Protein AF-A0A512ILT0-F1 (afdb_monomer_lite)

Secondary structure (DSSP, 8-state):
-----EEEE-HHHHHTTTTTTTTTHHHHHHHHHHHTTTEEEESSS-------SS--HHHHHHHHHHHHHHHTS----S--

Foldseek 3Di:
DDDDKDKDFDCVLVVVQPVPVPPCRVVSVVCCVVVVVRIDMPPPPDDDDDDPPDDDPVVVVVVVVVVVVVVVPDDPPPDD

Organism: NCBI:txid1176176

Structure (mmCIF, N/CA/C/O backbone):
data_AF-A0A512ILT0-F1
#
_entry.id   AF-A0A512ILT0-F1
#
loop_
_atom_site.group_PDB
_atom_site.id
_atom_site.type_symbol
_atom_site.label_atom_id
_atom_site.label_alt_id
_atom_site.label_comp_id
_atom_site.label_asym_id
_atom_site.label_entity_id
_atom_site.label_seq_id
_atom_site.pdbx_PDB_ins_code
_atom_site.Cartn_x
_atom_site.Cartn_y
_atom_site.Cartn_z
_atom_site.occupancy
_atom_site.B_iso_or_equiv
_atom_site.auth_seq_id
_atom_site.auth_comp_id
_atom_site.auth_asym_id
_atom_site.auth_atom_id
_atom_site.pdbx_PDB_model_num
ATOM 1 N N . MET A 1 1 ? -14.826 1.498 5.672 1.00 60.44 1 MET A N 1
ATOM 2 C CA . MET A 1 1 ? -13.900 2.590 5.303 1.00 60.44 1 MET A CA 1
ATOM 3 C C . MET A 1 1 ? -13.010 2.068 4.192 1.00 60.44 1 MET A C 1
ATOM 5 O O . MET A 1 1 ? -12.408 1.022 4.382 1.00 60.44 1 MET A O 1
ATOM 9 N N . ILE A 1 2 ? -13.006 2.723 3.032 1.00 75.38 2 ILE A N 1
ATOM 10 C CA . ILE A 1 2 ? -12.205 2.319 1.869 1.00 75.38 2 ILE A CA 1
ATOM 11 C C . ILE A 1 2 ? -11.135 3.393 1.676 1.00 75.38 2 ILE A C 1
ATOM 13 O O . ILE A 1 2 ? -11.477 4.572 1.609 1.00 75.38 2 ILE A O 1
ATOM 17 N N . VAL A 1 3 ? -9.861 2.995 1.622 1.00 81.69 3 VAL A N 1
ATOM 18 C CA . VAL A 1 3 ? -8.740 3.896 1.318 1.00 81.69 3 VAL A CA 1
ATOM 19 C C . VAL A 1 3 ? -8.364 3.690 -0.154 1.00 81.69 3 VAL A C 1
ATOM 21 O O . VAL A 1 3 ? -7.853 2.623 -0.490 1.00 81.69 3 VAL A O 1
ATOM 24 N N . PRO A 1 4 ? -8.658 4.644 -1.056 1.00 79.56 4 PRO A N 1
ATOM 25 C CA . PRO A 1 4 ? -8.359 4.484 -2.475 1.00 79.56 4 PRO A CA 1
ATOM 26 C C . PRO A 1 4 ? -6.854 4.652 -2.730 1.00 79.56 4 PRO A C 1
ATOM 28 O O . PRO A 1 4 ? -6.308 5.733 -2.522 1.00 79.56 4 PRO A O 1
ATOM 31 N N . VAL A 1 5 ? -6.200 3.595 -3.216 1.00 85.31 5 VAL A N 1
ATOM 32 C CA . VAL A 1 5 ? -4.781 3.591 -3.613 1.00 85.31 5 VAL A CA 1
ATOM 33 C C . VAL A 1 5 ? -4.698 3.385 -5.125 1.00 85.31 5 VAL A C 1
ATOM 35 O O . VAL A 1 5 ? -5.374 2.513 -5.670 1.00 85.31 5 VAL A O 1
ATOM 38 N N . ARG A 1 6 ? -3.909 4.215 -5.815 1.00 82.81 6 ARG A N 1
ATOM 39 C CA . ARG A 1 6 ? -3.726 4.180 -7.278 1.00 82.81 6 ARG A CA 1
ATOM 40 C C . ARG A 1 6 ? -2.252 4.005 -7.630 1.00 82.81 6 ARG A C 1
ATOM 42 O O . ARG A 1 6 ? -1.395 4.383 -6.843 1.00 82.81 6 ARG A O 1
ATOM 49 N N . THR A 1 7 ? -1.954 3.500 -8.822 1.00 80.69 7 THR A N 1
ATOM 50 C CA . THR A 1 7 ? -0.587 3.417 -9.360 1.00 80.69 7 THR A CA 1
ATOM 51 C C . THR A 1 7 ? -0.316 4.562 -10.336 1.00 80.69 7 THR A C 1
ATOM 53 O O . THR A 1 7 ? -1.161 4.875 -11.177 1.00 80.69 7 THR A O 1
ATOM 56 N N . LYS A 1 8 ? 0.860 5.186 -10.244 1.00 77.44 8 LYS A N 1
ATOM 57 C CA . LYS A 1 8 ? 1.348 6.230 -11.162 1.00 77.44 8 LYS A CA 1
ATOM 58 C C . LYS A 1 8 ? 2.713 5.841 -11.725 1.00 77.44 8 LYS A C 1
ATOM 60 O O . LYS A 1 8 ? 3.478 5.167 -11.047 1.00 77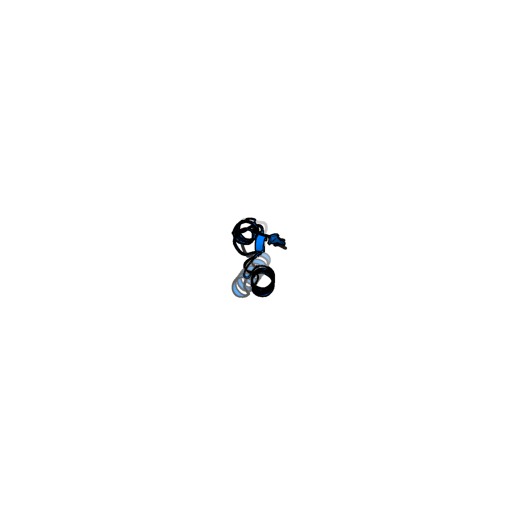.44 8 LYS A O 1
ATOM 65 N N . VAL A 1 9 ? 3.029 6.293 -12.936 1.00 69.31 9 VAL A N 1
ATOM 66 C CA . VAL A 1 9 ? 4.378 6.148 -13.505 1.00 69.31 9 VAL A CA 1
ATOM 67 C C . VAL A 1 9 ? 5.300 7.200 -12.883 1.00 69.31 9 VAL A C 1
ATOM 69 O O . VAL A 1 9 ? 4.930 8.374 -12.815 1.00 69.31 9 VAL A O 1
ATOM 72 N N . VAL A 1 10 ? 6.489 6.808 -12.421 1.00 66.06 10 VAL A N 1
ATOM 73 C CA . VAL A 1 10 ? 7.476 7.735 -11.840 1.00 66.06 10 VAL A CA 1
ATOM 74 C C . VAL A 1 10 ? 8.428 8.233 -12.927 1.00 66.06 10 VAL A C 1
ATOM 76 O O . VAL A 1 10 ? 9.044 7.444 -13.640 1.00 66.06 10 VAL A O 1
ATOM 79 N N . GLY A 1 11 ? 8.578 9.557 -13.050 1.00 57.34 11 GLY A N 1
ATOM 80 C CA . GLY A 1 11 ? 9.369 10.202 -14.110 1.00 57.34 11 GLY A CA 1
ATOM 81 C C . GLY A 1 11 ? 10.864 9.846 -14.145 1.00 57.34 11 GLY A C 1
ATOM 82 O O . GLY A 1 11 ? 11.519 10.080 -15.158 1.00 57.34 11 GLY A O 1
ATOM 83 N N . THR A 1 12 ? 11.412 9.233 -13.093 1.00 54.66 12 THR A N 1
ATOM 84 C CA . THR A 1 12 ? 12.806 8.761 -13.060 1.00 54.66 12 THR A CA 1
ATOM 85 C C . THR A 1 12 ? 13.057 7.568 -13.988 1.00 54.66 12 THR A C 1
ATOM 87 O O . THR A 1 12 ? 14.159 7.458 -14.522 1.00 54.66 12 THR A O 1
ATOM 90 N N . GLY A 1 13 ? 12.041 6.745 -14.283 1.00 51.34 13 GLY A N 1
ATOM 91 C CA . GLY A 1 13 ? 12.131 5.685 -15.300 1.00 51.34 13 GLY A CA 1
ATOM 92 C C . GLY A 1 13 ? 12.180 6.221 -16.739 1.00 51.34 13 GLY A C 1
ATOM 93 O O . GLY A 1 13 ? 12.803 5.622 -17.608 1.00 51.34 13 GLY A O 1
ATOM 94 N N . ALA A 1 14 ? 11.598 7.398 -16.993 1.00 50.84 14 ALA A N 1
ATOM 95 C CA . ALA A 1 14 ? 11.633 8.035 -18.313 1.00 50.84 14 ALA A CA 1
ATOM 96 C C . ALA A 1 14 ? 12.978 8.733 -18.598 1.00 50.84 14 ALA A C 1
ATOM 98 O O . ALA A 1 14 ? 13.445 8.739 -19.735 1.00 50.84 14 ALA A O 1
ATOM 99 N N . ALA A 1 15 ? 13.638 9.286 -17.574 1.00 55.19 15 ALA A N 1
ATOM 100 C CA . ALA A 1 15 ? 14.933 9.956 -17.729 1.00 55.19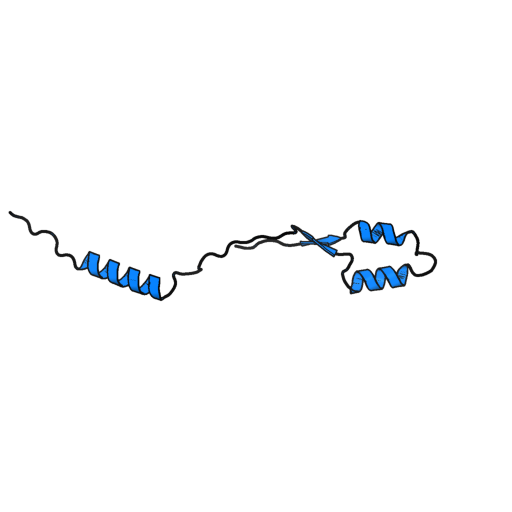 15 ALA A CA 1
ATOM 101 C C . ALA A 1 15 ? 16.099 8.977 -17.990 1.00 55.19 15 ALA A C 1
ATOM 103 O O . ALA A 1 15 ? 17.014 9.306 -18.743 1.00 55.19 15 ALA A O 1
ATOM 104 N N . GLY A 1 16 ? 16.049 7.755 -17.442 1.00 53.56 16 GLY A N 1
ATOM 105 C CA . GLY A 1 16 ? 17.021 6.686 -17.733 1.00 53.56 16 GLY A CA 1
ATOM 106 C C . GLY A 1 16 ? 16.882 6.067 -19.133 1.00 53.56 16 GLY A C 1
ATOM 107 O O . GLY A 1 16 ? 17.785 5.377 -19.603 1.00 53.56 16 GLY A O 1
ATOM 108 N N . MET A 1 17 ? 15.778 6.344 -19.830 1.00 53.16 17 MET A N 1
ATOM 109 C CA . MET A 1 17 ? 15.477 5.772 -21.140 1.00 53.16 17 MET A CA 1
ATOM 110 C C . MET A 1 17 ? 16.263 6.449 -22.272 1.00 53.16 17 MET A C 1
ATOM 112 O O . MET A 1 17 ? 16.611 5.781 -23.238 1.00 53.16 17 MET A O 1
ATOM 116 N N . ALA A 1 18 ? 16.613 7.737 -22.152 1.00 56.88 18 ALA A N 1
ATOM 117 C CA . ALA A 1 18 ? 17.222 8.507 -23.244 1.00 56.88 18 ALA A CA 1
ATOM 118 C C . ALA A 1 18 ? 18.661 8.071 -23.602 1.00 56.88 18 ALA A C 1
ATOM 120 O O . ALA A 1 18 ? 19.052 8.157 -24.763 1.00 56.88 18 ALA A O 1
ATOM 121 N N . GLY A 1 19 ? 19.438 7.562 -22.638 1.00 50.81 19 GLY A N 1
ATOM 122 C CA . GLY A 1 19 ? 20.830 7.142 -22.859 1.00 50.81 19 GLY A CA 1
ATOM 123 C C . GLY A 1 19 ? 20.996 5.776 -23.540 1.00 50.81 19 GLY A C 1
ATOM 124 O O . GLY A 1 19 ? 22.058 5.506 -24.090 1.00 50.81 19 GLY A O 1
ATOM 125 N N . ASN A 1 20 ? 19.956 4.930 -23.543 1.00 52.16 20 ASN A N 1
ATOM 126 C CA . ASN A 1 20 ? 20.047 3.517 -23.945 1.00 52.16 20 ASN A CA 1
ATOM 127 C C . ASN A 1 20 ? 19.147 3.111 -25.125 1.00 52.16 20 ASN A C 1
ATOM 129 O O . ASN A 1 20 ? 19.151 1.938 -25.509 1.00 52.16 20 ASN A O 1
ATOM 133 N N . ILE A 1 21 ? 18.413 4.042 -25.750 1.00 51.38 21 ILE A N 1
ATOM 134 C CA . ILE A 1 21 ? 17.550 3.737 -26.912 1.00 51.38 21 ILE A CA 1
ATOM 135 C C . ILE A 1 21 ? 18.340 3.082 -28.061 1.00 51.38 21 ILE A C 1
ATOM 137 O O . ILE A 1 21 ? 17.784 2.264 -28.787 1.00 51.38 21 ILE A 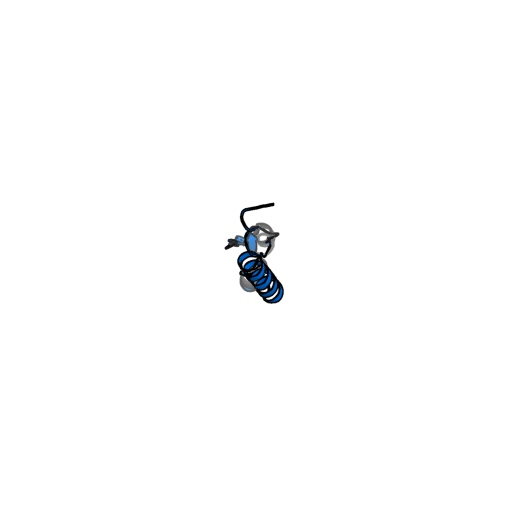O 1
ATOM 141 N N . LEU A 1 22 ? 19.646 3.351 -28.172 1.00 55.78 22 LEU A N 1
ATOM 142 C CA . LEU A 1 22 ? 20.503 2.798 -29.225 1.00 55.78 22 LEU A CA 1
ATOM 143 C C . LEU A 1 22 ? 21.065 1.389 -28.949 1.00 55.78 22 LEU A C 1
ATOM 145 O O . LEU A 1 22 ? 21.467 0.733 -29.904 1.00 55.78 22 LEU A O 1
ATOM 149 N N . LEU A 1 23 ? 21.096 0.900 -27.699 1.00 56.47 23 LEU A N 1
ATOM 150 C CA . LEU A 1 23 ? 21.748 -0.386 -27.371 1.00 56.47 23 LEU A CA 1
ATOM 151 C C . LEU A 1 23 ? 20.916 -1.345 -26.493 1.00 56.47 23 LEU A C 1
ATOM 153 O O . LEU A 1 23 ? 21.244 -2.524 -26.410 1.00 56.47 23 LEU A O 1
ATOM 157 N N . GLY A 1 24 ? 19.816 -0.893 -25.878 1.00 52.47 24 GLY A N 1
AT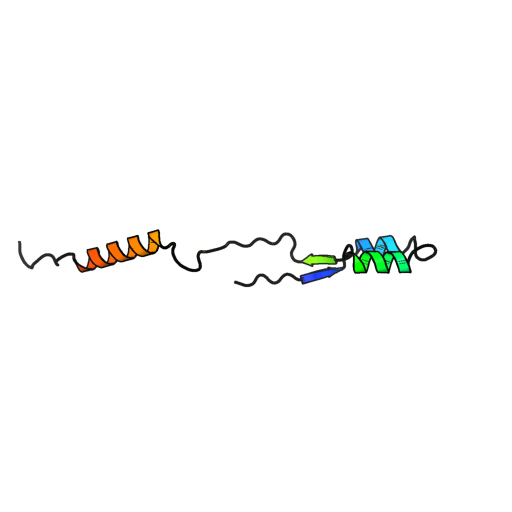OM 158 C CA . GLY A 1 24 ? 18.972 -1.746 -25.021 1.00 52.47 24 GLY A CA 1
ATOM 159 C C . GLY A 1 24 ? 17.562 -1.218 -24.728 1.00 52.47 24 GLY A C 1
ATOM 160 O O . GLY A 1 24 ? 16.854 -1.799 -23.910 1.00 52.47 24 GLY A O 1
ATOM 161 N N . GLY A 1 25 ? 17.136 -0.132 -25.381 1.00 54.91 25 GLY A N 1
ATOM 162 C CA . GLY A 1 25 ? 15.957 0.652 -24.999 1.00 54.91 25 GLY A CA 1
ATOM 163 C C . GLY A 1 25 ? 14.643 -0.122 -24.963 1.00 54.91 25 GLY A C 1
ATOM 164 O O . GLY A 1 25 ? 13.940 -0.055 -23.966 1.00 54.91 25 GLY A O 1
ATOM 165 N N . VAL A 1 26 ? 14.312 -0.900 -25.999 1.00 58.66 26 VAL A N 1
ATOM 166 C CA . VAL A 1 26 ? 13.028 -1.635 -26.050 1.00 58.66 26 VAL A CA 1
ATOM 167 C C . VAL A 1 26 ? 12.986 -2.778 -25.036 1.00 58.66 26 VAL A C 1
ATOM 169 O O . VAL A 1 26 ? 11.963 -2.995 -24.391 1.00 58.66 26 VAL A O 1
ATOM 172 N N . VAL A 1 27 ? 14.107 -3.482 -24.860 1.00 62.19 27 VAL A N 1
ATOM 173 C CA . VAL A 1 27 ? 14.214 -4.581 -23.891 1.00 62.19 27 VAL A CA 1
ATOM 174 C C . VAL A 1 27 ? 14.159 -4.035 -22.465 1.00 62.19 27 VAL A C 1
ATOM 176 O O . VAL A 1 27 ? 13.427 -4.579 -21.648 1.00 62.19 27 VAL A O 1
ATOM 179 N N . GLY A 1 28 ? 14.850 -2.926 -22.183 1.00 59.00 28 GLY A N 1
ATOM 180 C CA . GLY A 1 28 ? 14.810 -2.249 -20.883 1.00 59.00 28 GLY A CA 1
ATOM 181 C C . GLY A 1 28 ? 13.412 -1.748 -20.520 1.00 59.00 28 GLY A C 1
ATOM 182 O O . GLY A 1 28 ? 12.926 -2.049 -19.438 1.00 59.00 28 GLY A O 1
ATOM 183 N N . ILE A 1 29 ? 12.707 -1.099 -21.455 1.00 60.94 29 ILE A N 1
ATOM 184 C CA . ILE A 1 29 ? 11.305 -0.681 -21.257 1.00 60.94 29 ILE A CA 1
ATOM 185 C C . ILE A 1 29 ? 10.400 -1.892 -21.017 1.00 60.94 29 ILE A C 1
ATOM 187 O O . ILE A 1 29 ? 9.526 -1.845 -20.154 1.00 60.94 29 ILE A O 1
ATOM 191 N N . GLY A 1 30 ? 10.606 -2.979 -21.766 1.00 63.03 30 GLY A N 1
ATOM 192 C CA . GLY A 1 30 ? 9.860 -4.220 -21.586 1.00 63.03 30 GLY A CA 1
ATOM 193 C C . GLY A 1 30 ? 10.073 -4.821 -20.197 1.00 63.03 30 GLY A C 1
ATOM 194 O O . GLY A 1 30 ? 9.107 -5.166 -19.525 1.00 63.03 30 GLY A O 1
ATOM 195 N N . VAL A 1 31 ? 11.322 -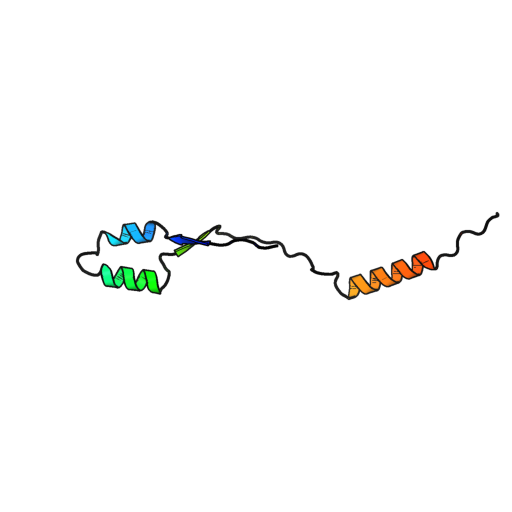4.894 -19.735 1.00 66.06 31 VAL A N 1
ATOM 196 C CA . VAL A 1 31 ? 11.667 -5.438 -18.415 1.00 66.06 31 VAL A CA 1
ATOM 197 C C . VAL A 1 31 ? 11.181 -4.524 -17.286 1.00 66.06 31 VAL A C 1
ATOM 199 O O . VAL A 1 31 ? 10.593 -5.031 -16.336 1.00 66.06 31 VAL A O 1
ATOM 202 N N . ASP A 1 32 ? 11.326 -3.202 -17.383 1.00 60.94 32 ASP A N 1
ATOM 203 C CA . ASP A 1 32 ? 10.877 -2.253 -16.348 1.00 60.94 32 ASP A CA 1
ATOM 204 C C . ASP A 1 32 ? 9.345 -2.181 -16.238 1.00 60.94 32 ASP A C 1
ATOM 206 O O . ASP A 1 32 ? 8.795 -2.056 -15.139 1.00 60.94 32 ASP A O 1
ATOM 210 N N . ALA A 1 33 ? 8.634 -2.319 -17.365 1.00 61.81 33 ALA A N 1
ATOM 211 C CA . ALA A 1 33 ? 7.176 -2.408 -17.388 1.00 61.81 33 ALA A CA 1
ATOM 212 C C . ALA A 1 33 ? 6.662 -3.751 -16.840 1.00 61.81 33 ALA A C 1
ATOM 214 O O . ALA A 1 33 ? 5.647 -3.771 -16.146 1.00 61.81 33 ALA A O 1
ATOM 215 N N . VAL A 1 34 ? 7.362 -4.861 -17.118 1.00 64.75 34 VAL A N 1
ATOM 216 C CA . VAL A 1 34 ? 7.006 -6.204 -16.621 1.00 64.75 34 VAL A CA 1
ATOM 217 C C . VAL A 1 34 ? 7.334 -6.366 -15.136 1.00 64.75 34 VAL A C 1
ATOM 219 O O . VAL A 1 34 ? 6.544 -6.941 -14.394 1.00 64.75 34 VAL A O 1
ATOM 222 N N . THR A 1 35 ? 8.476 -5.849 -14.682 1.00 66.81 35 THR A N 1
ATOM 223 C CA . THR A 1 35 ? 8.880 -5.888 -13.264 1.00 66.81 35 THR A CA 1
ATOM 224 C C . THR A 1 35 ? 8.123 -4.871 -12.411 1.00 66.81 35 THR A C 1
ATOM 226 O O . THR A 1 35 ? 8.090 -4.999 -11.189 1.00 66.81 35 THR A O 1
ATOM 229 N N . GLY A 1 36 ? 7.494 -3.874 -13.039 1.00 63.59 36 GLY A N 1
ATOM 230 C CA . GLY A 1 36 ? 6.728 -2.834 -12.360 1.00 63.59 36 GLY A CA 1
ATOM 231 C C . GLY A 1 36 ? 7.589 -1.750 -11.710 1.00 63.59 36 GLY A C 1
ATOM 232 O O . GLY A 1 36 ? 7.050 -0.911 -10.992 1.00 63.59 36 GLY A O 1
ATOM 233 N N . ALA A 1 37 ? 8.897 -1.720 -11.990 1.00 68.69 37 ALA A N 1
ATOM 234 C CA . ALA A 1 37 ? 9.840 -0.732 -11.458 1.00 68.69 37 ALA A CA 1
ATOM 235 C C . ALA A 1 37 ? 9.472 0.718 -11.833 1.00 68.69 37 ALA A C 1
ATOM 237 O O . ALA A 1 37 ? 9.854 1.663 -11.145 1.00 68.69 37 ALA A O 1
ATOM 238 N N . ALA A 1 38 ? 8.693 0.897 -12.901 1.00 67.12 38 ALA A N 1
ATOM 239 C CA . ALA A 1 38 ? 8.202 2.200 -13.332 1.00 67.12 38 ALA A CA 1
ATOM 240 C C . ALA A 1 38 ? 7.000 2.727 -12.520 1.00 67.12 38 ALA A C 1
ATOM 242 O O . ALA A 1 38 ? 6.641 3.897 -12.685 1.00 67.12 38 ALA A O 1
ATOM 243 N N . PHE A 1 39 ? 6.360 1.909 -11.674 1.00 75.00 39 PHE A N 1
ATOM 244 C CA . PHE A 1 39 ? 5.122 2.269 -10.980 1.00 75.00 39 PHE A CA 1
ATOM 245 C C . PHE A 1 39 ? 5.331 2.540 -9.485 1.00 75.00 39 PHE A C 1
ATOM 247 O O . PHE A 1 39 ? 5.915 1.743 -8.762 1.00 75.00 39 PHE A O 1
ATOM 254 N N . ASP A 1 40 ? 4.758 3.639 -9.000 1.00 76.81 40 ASP A N 1
ATOM 255 C CA . ASP A 1 40 ? 4.672 3.987 -7.578 1.00 76.81 40 ASP A CA 1
ATOM 256 C C . ASP A 1 40 ? 3.208 4.087 -7.151 1.00 76.81 40 ASP A C 1
ATOM 258 O O . ASP A 1 40 ? 2.314 4.361 -7.959 1.00 76.81 40 ASP A O 1
ATOM 262 N N . HIS A 1 41 ? 2.947 3.827 -5.876 1.00 82.69 41 HIS A N 1
ATOM 263 C CA . HIS A 1 41 ? 1.606 3.874 -5.311 1.00 82.69 41 HIS A CA 1
ATOM 264 C C . HIS A 1 41 ? 1.321 5.286 -4.805 1.00 82.69 41 HIS A C 1
ATOM 266 O O . HIS A 1 41 ? 2.193 5.981 -4.292 1.00 82.69 41 HIS A O 1
ATOM 272 N N . PHE A 1 42 ? 0.087 5.745 -4.969 1.00 79.31 42 PHE A N 1
ATOM 273 C CA . PHE A 1 42 ? -0.327 7.066 -4.538 1.00 79.31 42 PHE A CA 1
ATOM 274 C C . PHE A 1 42 ? -1.678 7.012 -3.811 1.00 79.31 42 PHE A C 1
ATOM 276 O O . PHE A 1 42 ? -2.646 6.482 -4.375 1.00 79.31 42 PHE A O 1
ATOM 283 N N . PRO A 1 43 ? -1.769 7.593 -2.598 1.00 84.12 43 PRO A N 1
ATOM 284 C CA . PRO A 1 43 ? -0.668 8.187 -1.821 1.00 84.12 43 PRO A CA 1
ATOM 285 C C . PRO A 1 43 ? 0.319 7.129 -1.284 1.00 84.12 43 PRO A C 1
ATOM 287 O O . PRO A 1 43 ? -0.050 5.975 -1.117 1.00 84.12 43 PRO A O 1
ATOM 290 N N . ASN A 1 44 ? 1.565 7.523 -1.018 1.00 76.75 44 ASN A N 1
ATOM 291 C CA . ASN A 1 44 ? 2.584 6.711 -0.345 1.00 76.75 44 ASN A CA 1
ATOM 292 C C . ASN A 1 44 ? 3.402 7.648 0.571 1.00 76.75 44 ASN A C 1
ATOM 294 O O . ASN A 1 44 ? 3.959 8.620 0.054 1.00 76.75 44 ASN A O 1
ATOM 298 N N . PRO A 1 45 ? 3.438 7.433 1.902 1.00 82.25 45 PRO A N 1
ATOM 299 C CA . PRO A 1 45 ? 2.883 6.292 2.641 1.00 82.25 45 PRO A CA 1
ATOM 300 C C . PRO A 1 45 ? 1.353 6.332 2.811 1.00 82.25 45 PRO A C 1
ATOM 302 O O . PRO A 1 45 ? 0.741 7.398 2.843 1.00 82.25 45 PRO A O 1
ATOM 305 N N . VAL A 1 46 ? 0.735 5.153 2.961 1.00 86.44 46 VAL A N 1
ATOM 306 C CA . VAL A 1 46 ? -0.690 4.993 3.312 1.00 86.44 46 VAL A CA 1
ATOM 307 C C . VAL A 1 46 ? -0.807 4.628 4.793 1.00 86.44 46 VAL A C 1
ATOM 309 O O . VAL A 1 46 ? -0.184 3.668 5.235 1.00 86.44 46 VAL A O 1
ATOM 312 N N . SER A 1 47 ? -1.630 5.357 5.554 1.00 86.00 47 SER A N 1
ATOM 313 C CA . SER A 1 47 ? -1.906 5.075 6.971 1.00 86.00 47 SER A CA 1
ATOM 314 C C . SER A 1 47 ? -3.406 4.890 7.212 1.00 86.00 47 SER A C 1
ATOM 316 O O . SER A 1 47 ? -4.214 5.679 6.719 1.00 86.00 47 SER A O 1
ATOM 318 N N . ALA A 1 48 ? -3.786 3.847 7.957 1.00 84.81 48 ALA A N 1
ATOM 319 C CA . ALA A 1 48 ? -5.174 3.553 8.311 1.00 84.81 48 ALA A CA 1
ATOM 320 C C . ALA A 1 48 ? -5.287 3.045 9.756 1.00 84.81 48 ALA A C 1
ATOM 322 O O . ALA A 1 48 ? -4.521 2.182 10.183 1.00 84.81 48 ALA A O 1
ATOM 323 N N . THR A 1 49 ? -6.289 3.541 10.487 1.00 88.94 49 THR A N 1
ATOM 324 C CA . THR A 1 49 ? -6.602 3.105 11.856 1.00 88.94 49 THR A CA 1
ATOM 325 C C . THR A 1 49 ? -7.787 2.152 11.835 1.00 88.94 49 THR A C 1
ATOM 327 O O . THR A 1 49 ? -8.876 2.514 11.388 1.00 88.94 49 THR A O 1
ATOM 330 N N . LEU A 1 50 ? -7.592 0.934 12.337 1.00 86.50 50 LEU A N 1
ATOM 331 C CA . LEU A 1 50 ? -8.670 -0.041 12.459 1.00 86.50 50 LEU A CA 1
ATOM 332 C C . LEU A 1 50 ? -9.464 0.200 13.743 1.00 86.50 50 LEU A C 1
ATOM 334 O O . LEU A 1 50 ? -8.896 0.389 14.817 1.00 86.50 50 LEU A O 1
ATOM 338 N N . VAL A 1 51 ? -10.789 0.140 13.626 1.00 83.81 51 VAL A N 1
ATOM 339 C CA . VAL A 1 51 ? -11.711 0.126 14.765 1.00 83.81 51 VAL A CA 1
ATOM 340 C C . VAL A 1 51 ? -12.442 -1.216 14.800 1.00 83.81 51 VAL A C 1
ATOM 342 O O . VAL A 1 51 ? -12.717 -1.781 13.736 1.00 83.81 51 VAL A O 1
ATOM 345 N N . PRO A 1 52 ? -12.761 -1.761 15.987 1.00 82.38 52 PRO A N 1
ATOM 346 C CA . PRO A 1 52 ? -13.484 -3.021 16.077 1.00 82.38 52 PRO A CA 1
ATOM 347 C C . PRO A 1 52 ? -14.827 -2.930 15.346 1.00 82.38 52 PRO A C 1
ATOM 349 O O . PRO A 1 52 ? -15.650 -2.073 15.661 1.00 82.38 52 PRO A O 1
ATOM 352 N N . ALA A 1 53 ? -15.077 -3.845 14.405 1.00 81.81 53 ALA A N 1
ATOM 353 C CA . ALA A 1 53 ? -16.373 -3.939 13.722 1.00 81.81 53 ALA A CA 1
ATOM 354 C C . ALA A 1 53 ? -17.514 -4.289 14.698 1.00 81.81 53 ALA A C 1
ATOM 356 O O . ALA A 1 53 ? -18.682 -4.002 14.451 1.00 81.81 53 ALA A O 1
ATOM 357 N N . SER A 1 54 ? -17.169 -4.903 15.830 1.00 81.50 54 SER A N 1
ATOM 358 C CA . SER A 1 54 ? -18.038 -5.060 16.988 1.00 81.50 54 SER A CA 1
ATOM 359 C C . SER A 1 54 ? -17.199 -5.173 18.261 1.00 81.50 54 SER A C 1
ATOM 361 O O . SER A 1 54 ? -16.001 -5.453 18.192 1.00 81.50 54 SER A O 1
ATOM 363 N N . LEU A 1 55 ? -17.813 -4.955 19.429 1.00 78.81 55 LEU A N 1
ATOM 364 C CA . LEU A 1 55 ? -17.111 -5.101 20.706 1.00 78.81 55 LEU A CA 1
ATOM 365 C C . LEU A 1 55 ? -16.553 -6.530 20.859 1.00 78.81 55 LEU A C 1
ATOM 367 O O . LEU A 1 55 ? -17.307 -7.484 20.616 1.00 78.81 55 LEU A O 1
ATOM 371 N N . PRO A 1 56 ? -15.299 -6.685 21.330 1.00 82.00 56 PRO A N 1
ATOM 372 C CA . PRO A 1 56 ? -14.755 -7.955 21.793 1.00 82.00 56 PRO A CA 1
ATOM 373 C C . PRO A 1 56 ? -15.761 -8.711 22.662 1.00 82.00 56 PRO A C 1
ATOM 375 O O . PRO A 1 56 ? -16.418 -8.114 23.521 1.00 82.00 56 PRO A O 1
ATOM 378 N N . SER A 1 57 ? -15.874 -10.026 22.472 1.00 76.69 57 SER A N 1
ATOM 379 C CA . SER A 1 57 ? -16.889 -10.858 23.134 1.00 76.69 57 SER A CA 1
ATOM 380 C C . SER A 1 57 ? -16.910 -10.671 24.655 1.00 76.69 57 SER A C 1
ATOM 382 O O . SER A 1 57 ? -17.980 -10.538 25.243 1.00 76.69 57 SER A O 1
ATOM 384 N N . ALA A 1 58 ? -15.740 -10.535 25.287 1.00 78.12 58 ALA A N 1
ATOM 385 C CA . ALA A 1 58 ? -15.627 -10.261 26.720 1.00 78.12 58 ALA A CA 1
ATOM 386 C C . ALA A 1 58 ? -16.265 -8.918 27.132 1.00 78.12 58 ALA A C 1
ATOM 388 O O . ALA A 1 58 ? -17.000 -8.845 28.117 1.00 78.12 58 ALA A O 1
ATOM 389 N N . GLN A 1 59 ? -16.044 -7.859 26.350 1.00 79.00 59 GLN A N 1
ATOM 390 C CA . GLN A 1 59 ? -16.626 -6.536 26.598 1.00 79.00 59 GLN A CA 1
ATOM 391 C C . GLN A 1 59 ? -18.136 -6.522 26.328 1.00 79.00 59 GLN A C 1
ATOM 393 O O . GLN A 1 59 ? -18.887 -5.849 27.038 1.00 79.00 59 GLN A O 1
ATOM 398 N N . ARG A 1 60 ? -18.600 -7.306 25.346 1.00 78.56 60 ARG A N 1
ATOM 399 C CA . ARG A 1 60 ? -20.028 -7.499 25.062 1.00 78.56 60 ARG A CA 1
ATOM 400 C C . ARG A 1 60 ? -20.744 -8.189 26.227 1.00 78.56 60 ARG A C 1
ATOM 402 O O . ARG A 1 60 ? -21.780 -7.700 26.669 1.00 78.56 60 ARG A O 1
ATOM 409 N N . VAL A 1 61 ? -20.165 -9.266 26.761 1.00 82.19 61 VAL A N 1
ATOM 410 C CA . VAL A 1 61 ? -20.707 -10.002 27.917 1.00 82.19 61 VAL A CA 1
ATOM 411 C C . VAL A 1 61 ? -20.734 -9.122 29.168 1.00 82.19 61 VAL A C 1
ATOM 413 O O . VAL A 1 61 ? -21.749 -9.068 29.862 1.00 82.19 61 VAL A O 1
ATOM 416 N N . ALA A 1 62 ? -19.654 -8.381 29.438 1.00 82.25 62 ALA A N 1
ATOM 417 C CA . ALA A 1 62 ? -19.585 -7.470 30.580 1.00 82.25 62 ALA A CA 1
ATOM 418 C C . ALA A 1 62 ? -20.644 -6.357 30.505 1.00 82.25 62 ALA A C 1
ATOM 420 O O . ALA A 1 62 ? -21.297 -6.053 31.505 1.00 82.25 62 ALA A O 1
ATOM 421 N N . ARG A 1 63 ? -20.860 -5.780 29.315 1.00 81.31 63 ARG A N 1
ATOM 422 C CA . ARG A 1 63 ? -21.909 -4.777 29.090 1.00 81.31 63 ARG A CA 1
ATOM 423 C C . ARG A 1 63 ? -23.309 -5.364 29.279 1.00 81.31 63 ARG A C 1
ATOM 425 O O . ARG A 1 63 ? -24.128 -4.735 29.938 1.00 81.31 63 ARG A O 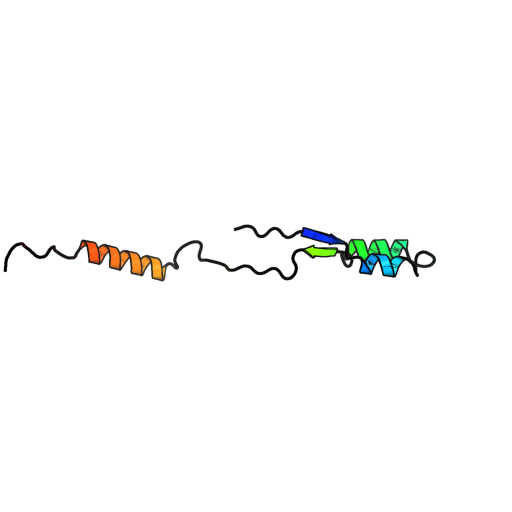1
ATOM 432 N N . GLY A 1 64 ? -23.559 -6.568 28.761 1.00 84.88 64 GLY A N 1
ATOM 433 C CA . GLY A 1 64 ? -24.835 -7.268 28.941 1.00 84.88 64 GLY A CA 1
ATOM 434 C C . GLY A 1 64 ? -25.165 -7.526 30.414 1.00 84.88 64 GLY A C 1
ATOM 435 O O . GLY A 1 64 ? -26.274 -7.238 30.852 1.00 84.88 64 GLY A O 1
ATOM 436 N N . ARG A 1 65 ? -24.180 -7.972 31.209 1.00 81.44 65 ARG A N 1
ATOM 437 C CA . ARG A 1 65 ? -24.353 -8.160 32.662 1.00 81.44 65 ARG A CA 1
ATOM 438 C C . ARG A 1 65 ? -24.684 -6.863 33.393 1.00 81.44 65 ARG A C 1
ATOM 440 O O . ARG A 1 65 ? -25.598 -6.854 34.208 1.00 81.44 65 ARG A O 1
ATOM 447 N N . ARG A 1 66 ? -23.973 -5.770 33.093 1.00 79.06 66 ARG A N 1
ATOM 448 C CA . ARG A 1 66 ? -24.243 -4.461 33.714 1.00 79.06 66 ARG A CA 1
ATOM 449 C C . ARG A 1 66 ? -25.625 -3.925 33.352 1.00 79.06 66 ARG A C 1
ATOM 451 O O . ARG A 1 66 ? -26.307 -3.406 34.224 1.00 79.06 66 ARG A O 1
ATOM 458 N N . ALA A 1 67 ? -26.046 -4.083 32.098 1.00 79.19 67 ALA A N 1
ATOM 459 C CA . ALA A 1 67 ? -27.383 -3.686 31.667 1.00 79.19 67 ALA A CA 1
ATOM 460 C C . ALA A 1 67 ? -28.475 -4.486 32.399 1.00 79.19 67 ALA A C 1
ATOM 462 O O . ALA A 1 67 ? -29.426 -3.895 32.897 1.00 79.19 67 ALA A O 1
ATOM 463 N N . GLY A 1 68 ? -28.305 -5.805 32.546 1.00 78.38 68 GLY A N 1
ATOM 464 C CA . GLY A 1 68 ? -29.231 -6.635 33.324 1.00 78.38 68 GLY A CA 1
ATOM 465 C C . GLY A 1 68 ? -29.274 -6.270 34.812 1.00 78.38 68 GLY A C 1
ATOM 466 O O . GLY A 1 68 ? -30.340 -6.270 35.414 1.00 78.38 68 GLY A O 1
ATOM 467 N N . GLN A 1 69 ? -28.135 -5.897 35.399 1.00 73.31 69 GLN A N 1
ATOM 468 C CA . GLN A 1 69 ? -28.055 -5.480 36.801 1.00 73.31 69 GLN A CA 1
ATOM 469 C C . GLN A 1 69 ? -28.694 -4.107 37.050 1.00 73.31 69 GLN A C 1
ATOM 471 O O . GLN A 1 69 ? -29.316 -3.910 38.087 1.00 73.31 69 GLN A O 1
ATOM 476 N N . ALA A 1 70 ? -28.585 -3.182 36.092 1.00 70.00 70 ALA A N 1
ATOM 477 C CA . ALA A 1 70 ? -29.252 -1.883 36.147 1.00 70.00 70 ALA A CA 1
ATOM 478 C C . ALA A 1 70 ? -30.783 -2.007 36.070 1.00 70.00 70 ALA A C 1
ATOM 480 O O . ALA A 1 70 ? -31.485 -1.263 36.741 1.00 70.00 70 ALA A O 1
ATOM 481 N N . VAL A 1 71 ? -31.294 -2.971 35.297 1.00 70.06 71 VAL A N 1
ATOM 482 C CA . VAL A 1 71 ? -32.735 -3.280 35.223 1.00 70.06 71 VAL A CA 1
ATOM 483 C C . VAL A 1 71 ? -33.233 -3.989 36.489 1.00 70.06 71 VAL A C 1
ATOM 485 O O . VAL A 1 71 ? -34.399 -3.869 36.842 1.00 70.06 71 VAL A O 1
ATOM 488 N N . ALA A 1 72 ? -32.357 -4.718 37.183 1.00 67.81 72 ALA A N 1
ATOM 489 C CA . ALA A 1 72 ? -32.689 -5.452 38.402 1.00 67.81 72 ALA A CA 1
ATOM 490 C C . ALA A 1 72 ? -32.561 -4.625 39.694 1.00 67.81 72 ALA A C 1
ATOM 492 O O . ALA A 1 72 ? -32.849 -5.156 40.766 1.00 67.81 72 ALA A O 1
ATOM 493 N N . LEU A 1 73 ? -32.113 -3.364 39.627 1.00 68.38 73 LEU A N 1
ATOM 494 C CA . LEU A 1 73 ? -32.140 -2.472 40.785 1.00 68.38 73 LEU A CA 1
ATOM 495 C C . LEU A 1 73 ? -33.609 -2.166 41.123 1.00 68.38 73 LEU A C 1
ATOM 497 O O . LEU A 1 73 ? -34.292 -1.563 40.295 1.00 68.38 73 LEU A O 1
ATOM 501 N N . PRO A 1 74 ? -34.119 -2.584 42.297 1.00 68.50 74 PRO A N 1
ATOM 502 C CA . PRO A 1 74 ? -35.456 -2.194 42.716 1.00 68.50 74 PRO A CA 1
ATOM 503 C C . PRO A 1 74 ? -35.490 -0.674 42.880 1.00 68.50 74 PRO A C 1
ATOM 505 O O . PRO A 1 74 ? -34.558 -0.093 43.443 1.00 68.50 74 PRO A O 1
ATOM 508 N N . GLU A 1 75 ? -36.547 -0.031 42.375 1.00 66.50 75 GLU A N 1
ATOM 509 C CA . GLU A 1 75 ? -36.751 1.393 42.631 1.00 66.50 75 GLU A CA 1
ATOM 510 C C . GLU A 1 75 ? -36.766 1.634 44.146 1.00 66.50 75 GLU A C 1
ATOM 512 O O . GLU A 1 75 ? -37.333 0.814 44.881 1.00 66.50 75 GLU A O 1
ATOM 517 N N . PRO A 1 76 ? -36.135 2.716 44.641 1.00 69.12 76 PRO A N 1
ATOM 518 C CA . PRO A 1 76 ? -36.282 3.097 46.035 1.00 69.12 76 PRO A CA 1
ATOM 519 C C . PRO A 1 76 ? -37.778 3.264 46.306 1.00 69.12 76 PRO A C 1
ATOM 521 O O . PRO A 1 76 ? -38.432 4.137 45.736 1.00 69.12 76 PRO A O 1
ATOM 524 N N . GLY A 1 77 ? -38.325 2.354 47.114 1.00 67.81 77 GLY A N 1
ATOM 525 C CA . GLY A 1 77 ? -39.742 2.344 47.445 1.00 67.81 77 GLY A CA 1
ATOM 526 C C . GLY A 1 77 ? -40.158 3.692 48.041 1.00 67.81 77 GLY A C 1
ATOM 527 O O . GLY A 1 77 ? -39.355 4.329 48.730 1.00 67.81 77 GLY A O 1
ATOM 528 N N . PRO A 1 78 ? -41.390 4.155 47.783 1.00 72.00 78 PRO A N 1
ATOM 529 C CA . PRO A 1 78 ? -41.841 5.438 48.289 1.00 72.00 78 PRO A CA 1
ATOM 530 C C . PRO A 1 78 ? -41.975 5.369 49.816 1.00 72.00 78 PRO A C 1
ATOM 532 O O . PRO A 1 78 ? -42.926 4.787 50.332 1.00 72.00 78 PRO A O 1
ATOM 535 N N . GLY A 1 79 ? -41.027 5.989 50.522 1.00 68.44 79 GLY A N 1
ATOM 536 C CA . GLY A 1 79 ? -41.161 6.352 51.932 1.00 68.44 79 GLY A CA 1
ATOM 537 C C . GLY A 1 79 ? -40.036 5.858 52.837 1.00 68.44 79 GLY A C 1
ATOM 538 O O . GLY A 1 79 ? -40.014 4.684 53.191 1.00 68.44 79 GLY A O 1
ATOM 539 N N . MET A 1 80 ? -39.173 6.797 53.242 1.00 49.47 80 MET A N 1
ATOM 540 C CA . MET A 1 80 ? -38.622 7.017 54.593 1.00 49.47 80 MET A CA 1
ATOM 541 C C . MET A 1 80 ? -38.260 8.502 54.693 1.00 49.47 80 MET A C 1
ATOM 543 O O . MET A 1 80 ? -37.652 9.010 53.722 1.00 49.47 80 MET A O 1
#

Radius of gyration: 30.68 Å; chains: 1; bounding box: 64×21×84 Å

pLDDT: mean 70.52, std 11.34, range [49.47, 88.94]

Sequence (80 aa):
MIVPVRTKVVGTGAAGMAGNILLGGVVGIGVDAVTGAAFDHFPNPVSATLVPASLPSAQRVARGRRAGQAVALPEPGPGM